Protein AF-A0A267TD52-F1 (afdb_monomer)

Radius of gyration: 17.01 Å; Cα contacts (8 Å, |Δi|>4): 3; chains: 1; bounding box: 37×27×41 Å

Secondary structure (DSSP, 8-state):
--HHHHHHHHHHHHHHHHHHHHHHH----HHHHHHHHHHHHHHHHHHHHHHHHHHHHHHHHHHH--

Foldseek 3Di:
DDPVVVVVVVVVVVVVVVVVVVVVVDPDDPVVVVVCCVVVVVVVVVVVVVVVVVVVVVVCVVVVVD

Mean predicted aligned error: 7.76 Å

pLDDT: mean 85.71, std 8.87, range [52.94, 96.19]

Sequence (66 aa):
MTKNTKIALSLFAAAAAGAVVGMLLAPEKGKDLRKKIKDGTGNLTDDLLSTLKTGKAKLQEVTNKA

Structure (mmCIF, N/CA/C/O backbone):
data_AF-A0A267TD52-F1
#
_entry.id   AF-A0A267TD52-F1
#
loop_
_atom_site.group_PDB
_atom_site.id
_atom_site.type_symbol
_atom_site.label_atom_id
_atom_site.label_alt_id
_atom_site.label_comp_id
_atom_site.label_asym_id
_atom_site.label_entity_id
_atom_site.label_seq_id
_atom_site.pdbx_PDB_ins_code
_atom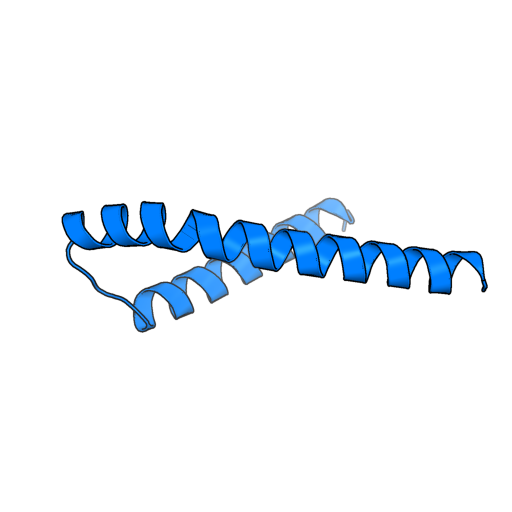_site.Cartn_x
_atom_site.Cartn_y
_atom_site.Cartn_z
_atom_site.occupancy
_atom_site.B_iso_or_equiv
_atom_site.auth_seq_id
_atom_site.auth_comp_id
_atom_site.auth_asym_id
_atom_site.auth_atom_id
_atom_site.pdbx_PDB_model_num
ATOM 1 N N . MET A 1 1 ? 19.680 12.542 -9.327 1.00 58.53 1 MET A N 1
ATOM 2 C CA . MET A 1 1 ? 18.696 11.890 -8.430 1.00 58.53 1 MET A CA 1
ATOM 3 C C . MET A 1 1 ? 18.891 10.387 -8.494 1.00 58.53 1 MET A C 1
ATOM 5 O O . MET A 1 1 ? 18.989 9.854 -9.593 1.00 58.53 1 MET A O 1
ATOM 9 N N . THR A 1 2 ? 18.986 9.708 -7.353 1.00 75.56 2 THR A N 1
ATOM 10 C CA . THR A 1 2 ? 19.144 8.248 -7.318 1.00 75.56 2 THR A CA 1
ATOM 11 C C . THR A 1 2 ? 17.826 7.584 -7.748 1.00 75.56 2 THR A C 1
ATOM 13 O O . THR A 1 2 ? 16.738 8.081 -7.446 1.00 75.56 2 THR A O 1
ATOM 16 N N . LYS A 1 3 ? 17.894 6.485 -8.512 1.00 82.81 3 LYS A N 1
ATOM 17 C CA . LYS A 1 3 ? 16.706 5.779 -9.043 1.00 82.81 3 LYS A CA 1
ATOM 18 C C . LYS A 1 3 ? 15.760 5.338 -7.916 1.00 82.81 3 LYS A C 1
ATOM 20 O O . LYS A 1 3 ? 14.544 5.412 -8.060 1.00 82.81 3 LYS A O 1
ATOM 25 N N . ASN A 1 4 ? 16.331 4.986 -6.768 1.00 87.75 4 ASN A N 1
ATOM 26 C CA . ASN A 1 4 ? 15.631 4.582 -5.554 1.00 87.75 4 ASN A CA 1
ATOM 27 C C . ASN A 1 4 ? 14.710 5.689 -5.020 1.00 87.75 4 ASN A C 1
ATOM 29 O O . ASN A 1 4 ? 13.582 5.399 -4.634 1.00 87.75 4 ASN A O 1
ATOM 33 N N . THR A 1 5 ? 15.136 6.956 -5.069 1.00 90.75 5 THR A N 1
ATOM 34 C CA . THR A 1 5 ? 14.291 8.090 -4.663 1.00 90.75 5 THR A CA 1
ATOM 35 C C . THR A 1 5 ? 13.084 8.249 -5.584 1.00 90.75 5 THR A C 1
ATOM 37 O O . THR A 1 5 ? 11.978 8.476 -5.103 1.00 90.75 5 THR A O 1
ATOM 40 N N . LYS A 1 6 ? 13.261 8.085 -6.903 1.00 89.62 6 LYS A N 1
ATOM 41 C CA . LYS A 1 6 ? 12.148 8.181 -7.862 1.00 89.62 6 LYS A CA 1
ATOM 42 C C . LYS A 1 6 ? 11.135 7.044 -7.664 1.00 89.62 6 LYS A C 1
ATOM 44 O O . LYS A 1 6 ? 9.935 7.300 -7.692 1.00 89.62 6 LYS A O 1
ATOM 49 N N . ILE A 1 7 ? 11.609 5.823 -7.403 1.00 92.75 7 ILE A N 1
ATOM 50 C CA . ILE A 1 7 ? 10.748 4.665 -7.111 1.00 92.75 7 ILE A CA 1
ATOM 51 C C . ILE A 1 7 ? 9.972 4.883 -5.807 1.00 92.75 7 ILE A C 1
ATOM 53 O O . ILE A 1 7 ? 8.751 4.748 -5.804 1.00 92.75 7 ILE A O 1
ATOM 57 N N . ALA A 1 8 ? 10.646 5.290 -4.728 1.00 94.38 8 ALA A N 1
ATOM 58 C CA . ALA A 1 8 ? 9.990 5.565 -3.451 1.00 94.38 8 ALA A CA 1
ATOM 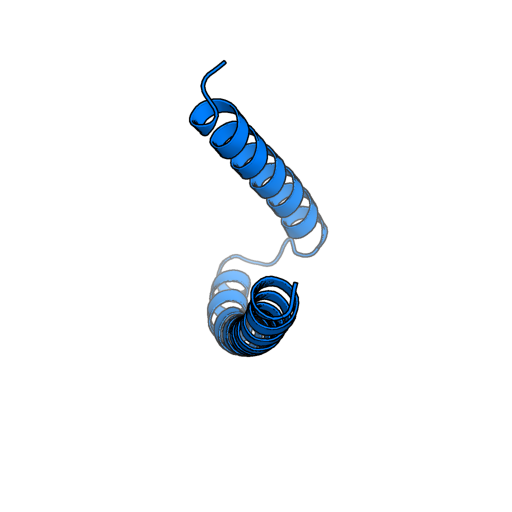59 C C . ALA A 1 8 ? 8.904 6.641 -3.599 1.00 94.38 8 ALA A C 1
ATOM 61 O O . ALA A 1 8 ? 7.772 6.435 -3.170 1.00 94.38 8 ALA A O 1
ATOM 62 N N . LEU A 1 9 ? 9.210 7.749 -4.284 1.00 95.12 9 LEU A N 1
ATOM 63 C CA . LEU A 1 9 ? 8.252 8.832 -4.505 1.00 95.12 9 LEU A CA 1
ATOM 64 C C . LEU A 1 9 ? 7.037 8.370 -5.324 1.00 95.12 9 LEU A C 1
ATOM 66 O O . LEU A 1 9 ? 5.908 8.717 -4.991 1.00 95.12 9 LEU A O 1
ATOM 70 N N . SER A 1 10 ? 7.255 7.545 -6.354 1.00 94.06 10 SER A N 1
ATOM 71 C CA . SER A 1 10 ? 6.160 6.976 -7.149 1.00 94.06 10 SER A CA 1
ATOM 72 C C . SER A 1 10 ? 5.271 6.027 -6.342 1.00 94.06 10 SER A C 1
ATOM 74 O O . SER A 1 10 ? 4.053 6.064 -6.495 1.00 94.06 10 SER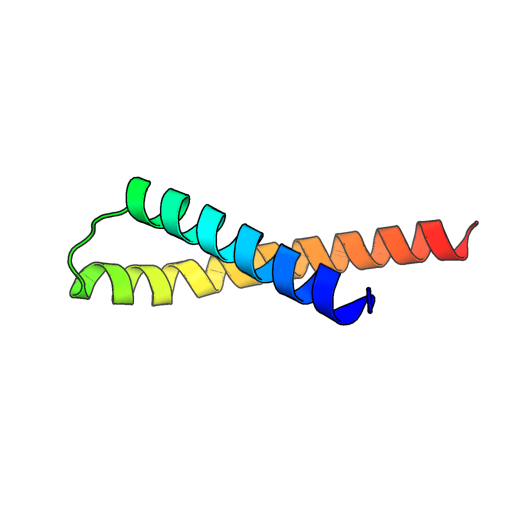 A O 1
ATOM 76 N N . LEU A 1 11 ? 5.853 5.234 -5.435 1.00 95.75 11 LEU A N 1
ATOM 77 C CA . LEU A 1 11 ? 5.097 4.336 -4.566 1.00 95.75 11 LEU A CA 1
ATOM 78 C C . LEU A 1 11 ? 4.256 5.123 -3.557 1.00 95.75 11 LEU A C 1
ATOM 80 O O . LEU A 1 11 ? 3.086 4.807 -3.366 1.00 95.75 11 LEU A O 1
ATOM 84 N N . PHE A 1 12 ? 4.818 6.177 -2.958 1.00 96.19 12 PHE A N 1
ATOM 85 C CA . PHE A 1 12 ? 4.070 7.056 -2.057 1.00 96.19 12 PHE A CA 1
ATOM 86 C C . PHE A 1 12 ? 2.935 7.784 -2.776 1.00 96.19 12 PHE A C 1
ATOM 88 O O . PHE A 1 12 ? 1.824 7.838 -2.254 1.00 96.19 12 PHE A O 1
ATOM 95 N N . ALA A 1 13 ? 3.180 8.292 -3.986 1.00 95.94 13 ALA A N 1
ATOM 96 C CA . ALA A 1 13 ? 2.142 8.919 -4.797 1.00 95.94 13 ALA A CA 1
ATOM 97 C C . ALA A 1 13 ? 1.018 7.928 -5.152 1.00 95.94 13 ALA A C 1
ATOM 99 O O . ALA A 1 13 ? -0.159 8.256 -5.006 1.00 95.94 13 ALA A O 1
ATOM 100 N N . ALA A 1 14 ? 1.368 6.699 -5.547 1.00 93.56 14 ALA A N 1
ATOM 101 C CA . ALA A 1 14 ? 0.399 5.644 -5.835 1.00 93.56 14 ALA A CA 1
ATOM 102 C C . ALA A 1 14 ? -0.406 5.239 -4.589 1.00 93.56 14 ALA A C 1
ATOM 104 O O . ALA A 1 14 ? -1.624 5.094 -4.667 1.00 93.56 14 ALA A O 1
ATOM 105 N N . ALA A 1 15 ? 0.248 5.111 -3.431 1.00 94.88 15 ALA A N 1
ATOM 106 C CA . ALA A 1 15 ? -0.413 4.796 -2.169 1.00 94.88 15 ALA A CA 1
ATOM 107 C C . ALA A 1 15 ? -1.378 5.909 -1.735 1.00 94.88 15 ALA A C 1
ATOM 109 O O . ALA A 1 15 ? -2.500 5.616 -1.331 1.00 94.88 15 ALA A O 1
ATOM 110 N N . ALA A 1 16 ? -0.977 7.177 -1.864 1.00 95.62 16 ALA A N 1
ATOM 111 C CA . ALA A 1 16 ? -1.831 8.320 -1.550 1.00 95.62 16 ALA A CA 1
ATOM 112 C C . ALA A 1 16 ? -3.064 8.378 -2.464 1.00 95.62 16 ALA A C 1
ATOM 114 O O . ALA A 1 16 ? -4.184 8.510 -1.974 1.00 95.62 16 ALA A O 1
ATOM 115 N N . ALA A 1 17 ? -2.880 8.206 -3.778 1.00 95.44 17 ALA A N 1
ATOM 116 C CA . ALA A 1 17 ? -3.991 8.130 -4.724 1.00 95.44 17 ALA A CA 1
ATOM 117 C C . ALA A 1 17 ? -4.928 6.951 -4.404 1.00 95.44 17 ALA A C 1
ATOM 119 O O . ALA A 1 17 ? -6.146 7.120 -4.370 1.00 95.44 17 ALA A O 1
ATOM 120 N N . GLY A 1 18 ? -4.367 5.778 -4.088 1.00 88.19 18 GLY A N 1
ATOM 121 C CA . GLY A 1 18 ? -5.130 4.599 -3.680 1.00 88.19 18 GLY A CA 1
ATOM 122 C C . GLY A 1 18 ? -5.915 4.810 -2.385 1.00 88.19 18 GLY A C 1
ATOM 123 O O . GLY A 1 18 ? -7.060 4.377 -2.288 1.00 88.19 18 GLY A O 1
ATOM 124 N N . ALA A 1 19 ? -5.346 5.523 -1.413 1.00 90.62 19 ALA A N 1
ATOM 125 C CA . ALA A 1 19 ? -6.013 5.847 -0.158 1.00 90.62 19 ALA A CA 1
ATOM 126 C C . ALA A 1 19 ? -7.179 6.822 -0.358 1.00 90.62 19 ALA A C 1
ATOM 128 O O . ALA A 1 19 ? -8.247 6.595 0.199 1.00 90.62 19 ALA A O 1
ATOM 129 N N . VAL A 1 20 ? -7.013 7.864 -1.181 1.00 92.38 20 VAL A N 1
ATOM 130 C CA . VAL A 1 20 ? -8.103 8.801 -1.508 1.00 92.38 20 VAL A CA 1
ATOM 131 C C . VAL A 1 20 ? -9.246 8.065 -2.200 1.00 92.38 20 VAL A C 1
ATOM 133 O O . VAL A 1 20 ? -10.398 8.190 -1.794 1.00 92.38 20 VAL A O 1
ATOM 136 N N . VAL A 1 21 ? -8.930 7.244 -3.202 1.00 88.69 21 VAL A N 1
ATOM 137 C CA . VAL A 1 21 ? -9.926 6.446 -3.925 1.00 88.69 21 VAL A CA 1
ATOM 138 C C . VAL A 1 21 ? -10.617 5.449 -2.987 1.00 88.69 21 VAL A C 1
ATOM 140 O O . VAL A 1 21 ? -11.844 5.393 -2.957 1.00 88.69 21 VAL A O 1
ATOM 143 N N . GLY A 1 22 ? -9.863 4.720 -2.161 1.00 83.81 22 GLY A N 1
ATOM 144 C CA . GLY A 1 22 ? -10.414 3.782 -1.178 1.00 83.81 22 GLY A CA 1
ATOM 145 C C . GLY A 1 22 ? -11.280 4.459 -0.112 1.00 83.81 22 GLY A C 1
ATOM 146 O O . GLY A 1 22 ? -12.314 3.920 0.276 1.00 83.81 22 GLY A O 1
ATOM 147 N N . MET A 1 23 ? -10.903 5.667 0.314 1.00 85.38 23 MET A N 1
ATOM 148 C CA . MET A 1 23 ? -11.662 6.468 1.274 1.00 85.38 23 MET A CA 1
ATOM 149 C C . MET A 1 23 ? -12.974 6.994 0.678 1.00 85.38 23 MET A C 1
ATOM 151 O O . MET A 1 23 ? -13.986 6.997 1.374 1.00 85.38 23 MET A O 1
ATOM 155 N N . LEU A 1 24 ? -12.985 7.390 -0.602 1.00 84.50 24 LEU A N 1
ATOM 156 C CA . LEU A 1 24 ? -14.209 7.778 -1.316 1.00 84.50 24 LEU A CA 1
ATOM 157 C C . LEU A 1 24 ? -15.151 6.589 -1.561 1.00 84.50 24 LEU A C 1
ATOM 159 O O . LEU A 1 24 ? -16.366 6.760 -1.536 1.00 84.50 24 LEU A O 1
ATOM 163 N N . LEU A 1 25 ? -14.604 5.393 -1.795 1.00 72.69 25 LEU A N 1
ATOM 164 C CA . LEU A 1 25 ? -15.382 4.190 -2.110 1.00 72.69 25 LEU A CA 1
ATOM 165 C C . LEU A 1 25 ? -16.036 3.535 -0.886 1.00 72.69 25 LEU A C 1
ATOM 167 O O . LEU A 1 25 ? -17.056 2.868 -1.049 1.00 72.69 25 LEU A O 1
ATOM 171 N N . ALA A 1 26 ? -15.480 3.680 0.321 1.00 70.56 26 ALA A N 1
ATOM 172 C CA . ALA A 1 26 ? -16.012 2.978 1.489 1.00 70.56 26 ALA A CA 1
ATOM 173 C C . ALA A 1 26 ? -15.712 3.671 2.833 1.00 70.56 26 ALA A C 1
ATOM 175 O O . ALA A 1 26 ? -14.761 3.293 3.526 1.00 70.56 26 ALA A O 1
ATOM 176 N N . PRO A 1 27 ? -16.566 4.599 3.303 1.00 66.94 27 PRO A N 1
ATOM 177 C CA . PRO A 1 27 ? -16.593 4.983 4.707 1.00 66.94 27 PRO A CA 1
ATOM 178 C C . PRO A 1 27 ? -17.478 3.994 5.486 1.00 66.94 27 PRO A C 1
ATOM 180 O O . PRO A 1 27 ? -18.585 4.318 5.913 1.00 66.94 27 PRO A O 1
ATOM 183 N N . GLU A 1 28 ? -17.016 2.751 5.648 1.00 69.19 28 GLU A N 1
ATOM 184 C CA . GLU A 1 28 ? -17.733 1.741 6.439 1.00 69.19 28 GLU A CA 1
ATOM 185 C C . GLU A 1 28 ? -17.364 1.796 7.927 1.00 69.19 28 GLU A C 1
ATOM 187 O O . GLU A 1 28 ? -16.295 2.260 8.330 1.00 69.19 28 G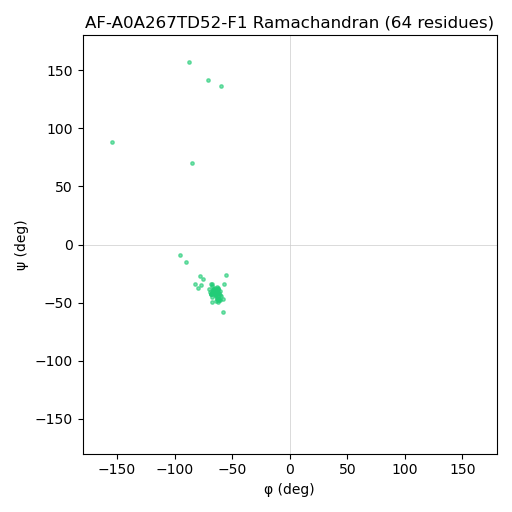LU A O 1
ATOM 192 N N . LYS A 1 29 ? -18.256 1.287 8.783 1.00 78.56 29 LYS A N 1
ATOM 193 C CA . LYS A 1 29 ? -17.999 1.153 10.222 1.00 78.56 29 LYS A CA 1
ATOM 194 C C . LYS A 1 29 ? -16.778 0.246 10.426 1.00 78.56 29 LYS A C 1
ATOM 196 O O . LYS A 1 29 ? -16.683 -0.822 9.830 1.00 78.56 29 LYS A O 1
ATOM 201 N N . GLY A 1 30 ? -15.866 0.615 11.329 1.00 72.88 30 GLY A N 1
ATOM 202 C CA . GLY A 1 30 ? -14.577 -0.081 11.495 1.00 72.88 30 GLY A CA 1
ATOM 203 C C . GLY A 1 30 ? -14.652 -1.596 11.767 1.00 72.88 30 GLY A C 1
ATOM 204 O O . GLY A 1 30 ? -13.721 -2.323 11.418 1.00 72.88 30 GLY A O 1
ATOM 205 N N . LYS A 1 31 ? -15.756 -2.092 12.347 1.00 80.19 31 LYS A N 1
ATOM 206 C CA . LYS A 1 31 ? -16.002 -3.537 12.524 1.00 80.19 31 LYS A CA 1
ATOM 207 C C . LYS A 1 31 ? -16.224 -4.247 11.185 1.00 80.19 31 LYS A C 1
ATOM 209 O O . LYS A 1 31 ? -15.631 -5.297 10.947 1.00 80.19 31 LYS A O 1
ATOM 214 N N . ASP A 1 32 ? -17.031 -3.646 10.321 1.00 80.62 32 ASP A N 1
ATOM 215 C CA . ASP A 1 32 ? -17.406 -4.198 9.021 1.00 80.62 32 ASP A CA 1
ATOM 216 C C . ASP A 1 32 ? -16.269 -4.034 8.013 1.00 80.62 32 ASP A C 1
ATOM 218 O O . ASP A 1 32 ? -15.986 -4.960 7.260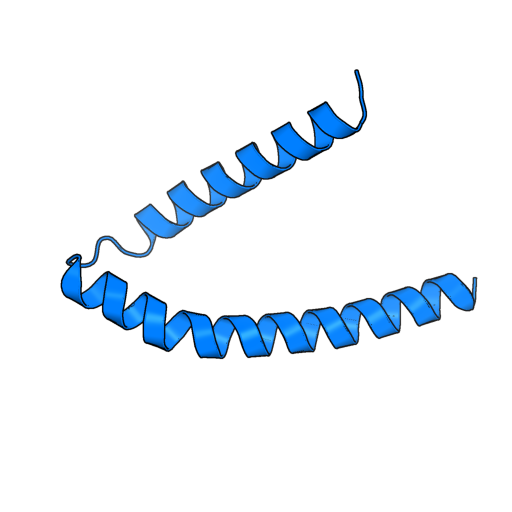 1.00 80.62 32 ASP A O 1
ATOM 222 N N . LEU A 1 33 ? -15.512 -2.932 8.093 1.00 80.81 33 LEU A N 1
ATOM 223 C CA . LEU A 1 33 ? -14.310 -2.720 7.285 1.00 80.81 33 LEU A CA 1
ATOM 224 C C . LEU A 1 33 ? -13.245 -3.792 7.548 1.00 80.81 33 LEU A C 1
ATOM 226 O O . LEU A 1 33 ? -12.723 -4.378 6.607 1.00 80.81 33 LEU A O 1
ATOM 230 N N . ARG A 1 34 ? -12.936 -4.109 8.814 1.00 84.62 34 ARG A N 1
ATOM 231 C CA . ARG A 1 34 ? -11.976 -5.185 9.133 1.00 84.62 34 ARG A CA 1
ATOM 232 C C . ARG A 1 34 ? -12.449 -6.545 8.628 1.00 84.62 34 ARG A C 1
ATOM 234 O O . ARG A 1 34 ? -11.627 -7.330 8.161 1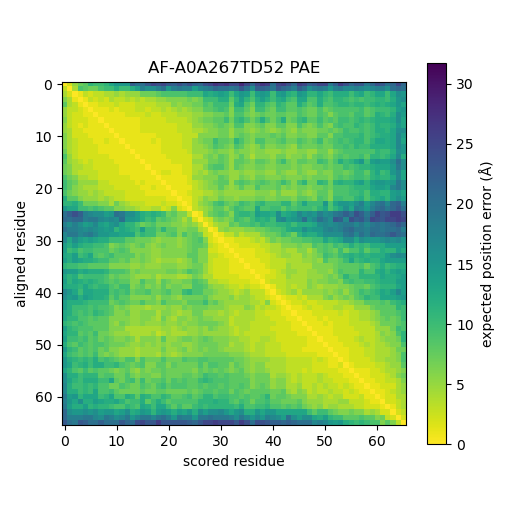.00 84.62 34 ARG A O 1
ATOM 241 N N . LYS A 1 35 ? -13.753 -6.815 8.716 1.00 85.44 35 LYS A N 1
ATOM 242 C CA . LYS A 1 35 ? -14.342 -8.060 8.219 1.00 85.44 35 LYS A CA 1
ATOM 243 C C . LYS A 1 35 ? -14.273 -8.141 6.690 1.00 85.44 35 LYS A C 1
ATOM 245 O O . LYS A 1 35 ? -13.729 -9.107 6.172 1.00 85.44 35 LYS A O 1
ATOM 250 N N . LYS A 1 36 ? -14.692 -7.090 5.981 1.00 81.12 36 LYS A N 1
ATOM 251 C CA . LYS A 1 36 ? -14.594 -6.981 4.516 1.00 81.12 36 LYS A CA 1
ATOM 252 C C . LYS A 1 36 ? -13.159 -7.007 4.002 1.00 81.12 36 LYS A C 1
ATOM 254 O O . LYS A 1 36 ? -12.926 -7.607 2.965 1.00 81.12 36 LYS A O 1
ATOM 259 N N . ILE A 1 37 ? -12.199 -6.400 4.702 1.00 83.50 37 ILE A N 1
ATOM 260 C CA . ILE A 1 37 ? -10.774 -6.523 4.356 1.00 83.50 37 ILE A CA 1
ATOM 261 C C . ILE A 1 37 ? -10.354 -7.986 4.480 1.00 83.50 37 ILE A C 1
ATOM 263 O O . ILE A 1 37 ? -9.789 -8.538 3.548 1.00 83.50 37 ILE A O 1
ATOM 267 N N . LYS A 1 38 ? -10.669 -8.652 5.594 1.00 84.12 38 LYS A N 1
ATOM 268 C CA . LYS A 1 38 ? -10.284 -10.054 5.787 1.00 84.12 38 LYS A CA 1
ATOM 269 C C . LYS A 1 38 ? -10.877 -10.978 4.715 1.00 84.12 38 LYS A C 1
ATOM 271 O O . LYS A 1 38 ? -10.152 -11.808 4.176 1.00 84.12 38 LYS A O 1
ATOM 276 N N . ASP A 1 39 ? -12.154 -10.800 4.392 1.00 84.69 39 ASP A N 1
ATOM 277 C CA . ASP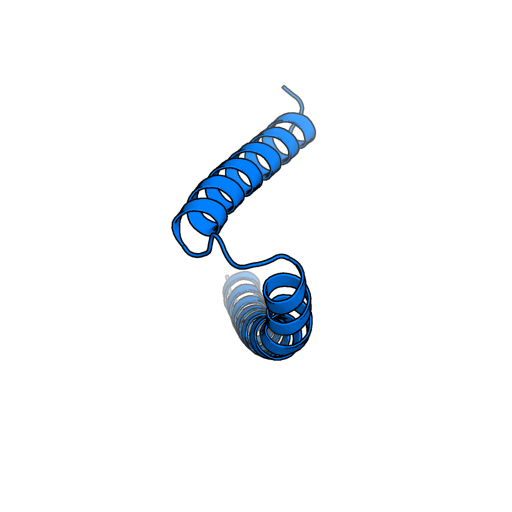 A 1 39 ? -12.867 -11.659 3.442 1.00 84.69 39 ASP A CA 1
ATOM 278 C C . ASP A 1 39 ? -12.554 -11.282 1.976 1.00 84.69 39 ASP A C 1
ATOM 280 O O . ASP A 1 39 ? -12.391 -12.147 1.121 1.00 84.69 39 ASP A O 1
ATOM 284 N N . GLY A 1 40 ? -12.418 -9.987 1.676 1.00 81.56 40 GLY A N 1
ATOM 285 C CA . GLY A 1 40 ? -12.171 -9.464 0.330 1.00 81.56 40 GLY A CA 1
ATOM 286 C C . GLY A 1 40 ? -10.705 -9.505 -0.098 1.00 81.56 40 GLY A C 1
ATOM 287 O O . GLY A 1 40 ? -10.424 -9.739 -1.271 1.00 81.56 4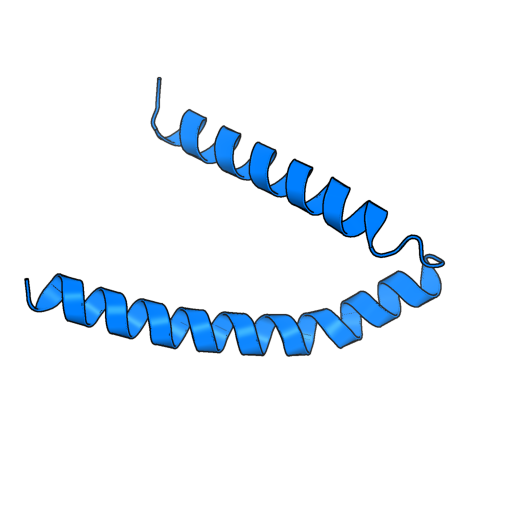0 GLY A O 1
ATOM 288 N N . THR A 1 41 ? -9.754 -9.324 0.825 1.00 81.81 41 THR A N 1
ATOM 289 C CA . THR A 1 41 ? -8.320 -9.370 0.501 1.00 81.81 41 THR A CA 1
ATOM 290 C C . THR A 1 41 ? -7.877 -10.768 0.089 1.00 81.81 41 THR A C 1
ATOM 292 O O . THR A 1 41 ? -7.027 -10.856 -0.787 1.00 81.81 41 THR A O 1
ATOM 295 N N . GLY A 1 42 ? -8.449 -11.844 0.643 1.00 83.81 42 GLY A N 1
ATOM 296 C CA . GLY A 1 42 ? -8.115 -13.212 0.222 1.00 83.81 42 GLY A CA 1
ATOM 297 C C . GLY A 1 42 ? -8.381 -13.426 -1.270 1.00 83.81 42 GLY A C 1
ATOM 298 O O . GLY A 1 42 ? -7.453 -13.654 -2.041 1.00 83.81 42 GLY A O 1
ATOM 299 N N . ASN A 1 43 ? -9.630 -13.212 -1.687 1.00 85.31 43 ASN A N 1
ATOM 300 C CA . ASN A 1 43 ? -10.058 -13.428 -3.072 1.00 85.31 43 ASN A CA 1
ATOM 301 C C . ASN A 1 43 ? -9.364 -12.469 -4.048 1.00 85.31 43 ASN A C 1
ATOM 303 O O . ASN A 1 43 ? -8.881 -12.879 -5.100 1.00 85.31 43 ASN A O 1
ATOM 307 N N . LEU A 1 44 ? -9.256 -11.187 -3.676 1.00 85.44 44 LEU A N 1
ATOM 308 C CA . LEU A 1 44 ? -8.623 -10.189 -4.532 1.00 85.44 44 LEU A CA 1
ATOM 309 C C . LEU A 1 44 ? -7.128 -10.474 -4.709 1.00 85.44 44 LEU A C 1
ATOM 311 O O . LEU A 1 44 ? -6.596 -10.281 -5.796 1.00 85.44 44 LEU A O 1
ATOM 315 N N . THR A 1 45 ? -6.442 -10.936 -3.660 1.00 88.19 45 THR A N 1
ATOM 316 C CA . THR A 1 45 ? -5.008 -11.248 -3.737 1.00 88.19 45 THR A CA 1
ATOM 317 C C . THR A 1 45 ? -4.758 -12.475 -4.601 1.00 88.19 45 THR A C 1
ATOM 319 O O . THR A 1 45 ? -3.828 -12.445 -5.404 1.00 88.19 45 THR A O 1
ATOM 322 N N . ASP A 1 46 ? -5.581 -13.517 -4.495 1.00 89.31 46 ASP A N 1
ATOM 323 C CA . ASP A 1 46 ? -5.426 -14.729 -5.306 1.00 89.31 46 ASP A CA 1
ATOM 324 C C . ASP A 1 46 ? -5.644 -14.454 -6.806 1.00 89.31 46 ASP A C 1
ATOM 326 O O . ASP A 1 46 ? -4.834 -14.874 -7.643 1.00 89.31 46 ASP A O 1
ATOM 330 N N . ASP A 1 47 ? -6.655 -13.655 -7.154 1.00 90.50 47 ASP A N 1
ATOM 331 C CA . ASP A 1 47 ? -6.930 -13.246 -8.539 1.00 90.50 47 ASP A CA 1
ATOM 332 C C . ASP A 1 47 ? -5.834 -12.330 -9.106 1.00 90.50 47 ASP A C 1
ATOM 334 O O . ASP A 1 47 ? -5.381 -12.482 -10.249 1.00 90.50 47 ASP A O 1
ATOM 338 N N . LEU A 1 48 ? -5.344 -11.392 -8.293 1.00 91.00 48 LEU A N 1
ATOM 339 C CA . LEU A 1 48 ? -4.269 -10.486 -8.688 1.00 91.00 48 LEU A CA 1
ATOM 340 C C . LEU A 1 48 ? -2.952 -11.263 -8.848 1.00 91.00 48 LEU A C 1
ATOM 342 O O . LEU A 1 48 ? -2.245 -11.086 -9.839 1.00 91.00 48 LEU A O 1
ATOM 346 N N . LEU A 1 49 ? -2.635 -12.182 -7.931 1.00 92.12 49 LEU A N 1
ATOM 347 C CA . LEU A 1 49 ? -1.453 -13.039 -8.019 1.00 92.12 49 LEU A CA 1
ATOM 348 C C . LEU A 1 49 ? -1.498 -13.957 -9.241 1.00 92.12 49 LEU A C 1
ATOM 350 O O . LEU A 1 49 ? -0.471 -14.120 -9.899 1.00 92.12 49 LEU A O 1
ATOM 354 N N . SER A 1 50 ? -2.645 -14.554 -9.566 1.00 91.00 50 SER A N 1
ATOM 355 C CA . SER A 1 50 ? -2.778 -15.418 -10.747 1.00 91.00 50 SER A CA 1
ATOM 356 C C . SER A 1 50 ? -2.608 -14.631 -12.052 1.00 91.00 50 SER A C 1
ATOM 358 O O . SER A 1 50 ? -1.881 -15.063 -12.957 1.00 91.00 50 SER A O 1
ATOM 360 N N . THR A 1 51 ? -3.171 -13.422 -12.113 1.00 93.50 51 THR A N 1
ATOM 361 C CA . THR A 1 51 ? -3.029 -12.514 -13.257 1.00 93.50 51 THR A CA 1
ATOM 362 C C . THR A 1 51 ? -1.596 -12.007 -13.391 1.00 93.50 51 THR A C 1
ATOM 364 O O . THR A 1 51 ? -1.044 -12.008 -14.490 1.00 93.50 51 THR A O 1
ATOM 367 N N . LEU A 1 52 ? -0.938 -11.650 -12.283 1.00 93.44 52 LEU A N 1
ATOM 368 C CA . LEU A 1 52 ? 0.471 -11.255 -12.283 1.00 93.44 52 LEU A CA 1
ATOM 369 C C . LEU A 1 52 ? 1.397 -12.409 -12.653 1.00 93.44 52 LEU A C 1
ATOM 371 O O . LEU A 1 52 ? 2.369 -12.182 -13.364 1.00 93.44 52 LEU A O 1
ATOM 375 N N . LYS A 1 53 ? 1.122 -13.639 -12.207 1.00 92.94 53 LYS A N 1
ATOM 376 C CA . LYS A 1 53 ? 1.894 -14.828 -12.603 1.00 92.94 53 LYS A CA 1
ATOM 377 C C . LYS A 1 53 ? 1.780 -15.073 -14.105 1.00 92.94 53 LYS A C 1
ATOM 379 O O . LYS A 1 53 ? 2.802 -15.220 -14.770 1.00 92.94 53 LYS A O 1
ATOM 384 N N . THR A 1 54 ? 0.562 -15.039 -14.645 1.00 93.12 54 THR A N 1
ATOM 385 C CA . THR A 1 54 ? 0.310 -15.196 -16.086 1.00 93.12 54 THR A CA 1
ATOM 386 C C . THR A 1 54 ? 0.935 -14.058 -16.893 1.00 93.12 54 THR A C 1
ATOM 388 O O . THR A 1 54 ? 1.595 -14.293 -17.903 1.00 93.12 54 THR A O 1
ATOM 391 N N . GLY A 1 55 ? 0.780 -12.817 -16.427 1.00 92.81 55 GLY A N 1
ATOM 392 C CA . GLY A 1 55 ? 1.371 -11.633 -17.040 1.00 92.81 55 GLY A CA 1
ATOM 393 C C . GLY A 1 55 ? 2.894 -11.686 -17.018 1.00 92.81 55 GLY A C 1
ATOM 394 O O . GLY A 1 55 ? 3.520 -11.498 -18.050 1.00 92.81 55 GLY A O 1
ATOM 395 N N . LYS A 1 56 ? 3.504 -12.032 -15.881 1.00 91.94 56 LYS A N 1
ATOM 396 C CA . LYS A 1 56 ? 4.956 -12.201 -15.756 1.00 91.94 56 LYS A CA 1
ATOM 397 C C . LYS A 1 56 ? 5.478 -13.305 -16.672 1.00 91.94 56 LYS A C 1
ATOM 399 O O . LYS A 1 56 ? 6.504 -13.092 -17.305 1.00 91.94 56 LYS A O 1
ATOM 404 N N . ALA A 1 57 ? 4.781 -14.438 -16.774 1.00 89.25 57 ALA A N 1
ATOM 405 C CA . ALA A 1 57 ? 5.155 -15.516 -17.687 1.00 89.25 57 ALA A CA 1
ATOM 406 C C . ALA A 1 57 ? 5.136 -15.043 -19.150 1.00 89.25 57 ALA A C 1
ATOM 408 O O . ALA A 1 57 ? 6.123 -15.224 -19.856 1.00 89.25 57 ALA A O 1
ATOM 409 N N . LYS A 1 58 ? 4.075 -14.337 -19.571 1.00 88.56 58 LYS A N 1
ATOM 410 C CA . LYS A 1 58 ? 3.985 -13.743 -20.917 1.00 88.56 58 LYS A CA 1
ATOM 411 C C . LYS A 1 58 ? 5.047 -12.670 -21.159 1.00 88.56 58 LYS A C 1
ATOM 413 O O . LYS A 1 58 ? 5.635 -12.622 -22.230 1.00 88.56 58 LYS A O 1
ATOM 418 N N . LEU A 1 59 ? 5.329 -11.820 -20.173 1.00 90.50 59 LEU A N 1
ATOM 419 C CA . LEU A 1 59 ? 6.372 -10.797 -20.277 1.00 90.50 59 LEU A CA 1
ATOM 420 C C . LEU A 1 59 ? 7.768 -11.418 -20.366 1.00 90.50 59 LEU A C 1
ATOM 422 O O . LEU A 1 59 ? 8.591 -10.933 -21.135 1.00 90.50 59 LEU A O 1
ATOM 426 N N . GLN A 1 60 ? 8.038 -12.491 -19.618 1.00 87.19 60 GLN A N 1
ATOM 427 C CA . GLN A 1 60 ? 9.288 -13.243 -19.732 1.00 87.19 60 GLN A CA 1
ATOM 428 C C . GLN A 1 60 ? 9.398 -13.948 -21.084 1.00 87.19 60 GLN A C 1
ATOM 430 O O . GLN A 1 60 ? 10.472 -13.926 -21.666 1.00 87.19 60 GLN A O 1
ATOM 435 N N . GLU A 1 61 ? 8.312 -14.508 -21.617 1.00 86.81 61 GLU A N 1
ATOM 436 C CA . GLU A 1 61 ? 8.298 -15.113 -22.952 1.00 86.81 61 GLU A CA 1
ATOM 437 C C . GLU A 1 61 ? 8.594 -14.079 -24.048 1.00 86.81 61 GLU A C 1
ATOM 439 O O . GLU A 1 61 ? 9.457 -14.306 -24.892 1.00 86.81 61 GLU A O 1
ATOM 444 N N . VAL A 1 62 ? 7.942 -12.913 -23.999 1.00 87.56 62 VAL A N 1
ATOM 445 C CA . VAL A 1 62 ? 8.160 -11.826 -24.968 1.00 87.56 62 VAL A CA 1
ATOM 446 C C . VAL A 1 62 ? 9.558 -11.214 -24.825 1.00 87.56 62 VAL A C 1
ATOM 448 O O . VAL A 1 62 ? 10.170 -10.874 -25.830 1.00 87.56 62 VAL A O 1
ATOM 451 N N . THR A 1 63 ? 10.090 -11.111 -23.603 1.00 85.19 63 THR A N 1
ATOM 452 C CA . THR A 1 63 ? 11.446 -10.584 -23.356 1.00 85.19 63 THR A CA 1
ATOM 453 C C . THR A 1 63 ? 12.543 -11.585 -23.729 1.00 85.19 63 THR A C 1
ATOM 455 O O . THR A 1 63 ? 13.631 -11.162 -24.080 1.00 85.19 63 THR A O 1
ATOM 458 N N . ASN A 1 64 ? 12.291 -12.896 -23.643 1.00 84.06 64 ASN A N 1
ATOM 459 C CA . ASN A 1 64 ? 13.288 -13.938 -23.936 1.00 84.06 64 ASN A CA 1
ATOM 460 C C . ASN A 1 64 ? 13.286 -14.379 -25.413 1.00 84.06 64 ASN A C 1
ATOM 462 O O . ASN A 1 6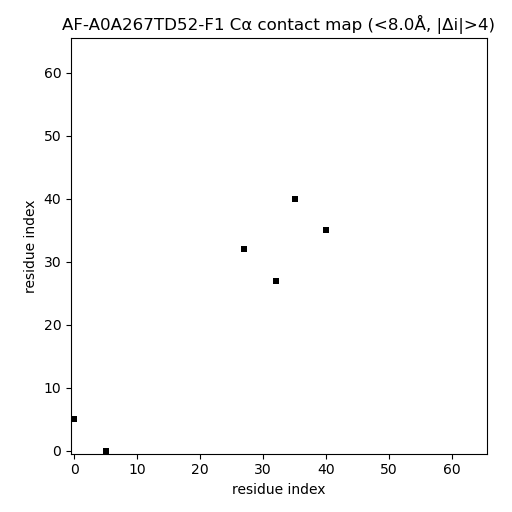4 ? 14.200 -15.066 -25.857 1.00 84.06 64 ASN A O 1
ATOM 466 N N . LYS A 1 65 ? 12.231 -14.037 -26.165 1.00 68.50 65 LYS A N 1
ATOM 467 C CA . LYS A 1 65 ? 12.114 -14.291 -27.611 1.00 68.50 65 LYS A CA 1
ATOM 468 C C . LYS A 1 65 ? 12.544 -13.084 -28.464 1.00 68.50 65 LYS A C 1
ATOM 470 O O . LYS A 1 65 ? 12.625 -13.224 -29.683 1.00 68.50 65 LYS A O 1
ATOM 475 N N . ALA A 1 66 ? 12.784 -11.932 -27.834 1.00 52.94 66 ALA A N 1
ATOM 476 C CA . ALA A 1 66 ? 13.388 -10.730 -28.413 1.00 52.94 66 ALA A CA 1
ATOM 477 C C . ALA A 1 66 ? 14.882 -10.675 -28.070 1.00 52.94 66 ALA A C 1
ATOM 479 O O . ALA A 1 66 ? 15.648 -10.168 -28.917 1.00 52.94 66 ALA A O 1
#

Solvent-accessible surface area (backbone atoms only — not comparable to full-atom values): 3792 Å² total; per-residue (Å²): 133,62,70,66,58,57,51,52,52,52,50,52,51,51,51,51,54,49,48,54,51,50,53,74,74,53,88,59,60,71,73,58,44,55,49,50,46,62,63,47,48,54,59,52,48,53,55,50,49,52,50,49,52,54,48,49,51,52,51,50,51,58,62,72,76,104